Protein AF-A0A1V5AZ27-F1 (afdb_monomer_lite)

Secondary structure (DSSP, 8-state):
-HHHHHHTT--------SS--HHHHTTS--S-EE--S-HHHHHTSGGG-SS-EE-HHHHHHHTTSS-GGG---------

pLDDT: mean 91.98, std 7.2, range [45.75, 97.19]

Structure (mmCIF, N/CA/C/O backbone):
data_AF-A0A1V5AZ27-F1
#
_entry.id   AF-A0A1V5AZ27-F1
#
loop_
_atom_site.group_PDB
_atom_site.id
_atom_site.type_symbol
_atom_site.label_atom_id
_atom_site.label_alt_id
_atom_site.label_comp_id
_atom_site.label_asym_id
_atom_site.label_entity_id
_atom_site.label_seq_id
_atom_site.pdbx_PDB_ins_code
_atom_site.Cartn_x
_atom_site.Cartn_y
_atom_site.Cartn_z
_atom_site.occupancy
_atom_site.B_iso_or_equiv
_atom_site.auth_seq_id
_atom_site.auth_comp_id
_atom_site.auth_asym_id
_atom_site.auth_atom_id
_atom_site.pdbx_PDB_model_num
ATOM 1 N N . MET A 1 1 ? -5.852 -6.992 4.687 1.00 93.00 1 MET A N 1
ATOM 2 C CA . MET A 1 1 ? -6.231 -6.063 3.596 1.00 93.00 1 MET A CA 1
ATOM 3 C C . MET A 1 1 ? -7.264 -6.651 2.644 1.00 93.00 1 MET A C 1
ATOM 5 O O . MET A 1 1 ? -8.313 -6.039 2.520 1.00 93.00 1 MET A O 1
ATOM 9 N N . MET A 1 2 ? -7.037 -7.839 2.064 1.00 95.75 2 MET A N 1
ATOM 10 C CA . MET A 1 2 ? -7.999 -8.535 1.180 1.00 95.75 2 MET A CA 1
ATOM 11 C C . MET A 1 2 ? -9.436 -8.556 1.730 1.00 95.75 2 MET A C 1
ATOM 13 O O . MET A 1 2 ? -10.305 -7.884 1.185 1.00 95.75 2 MET A O 1
ATOM 17 N N . ALA A 1 3 ? -9.649 -9.208 2.881 1.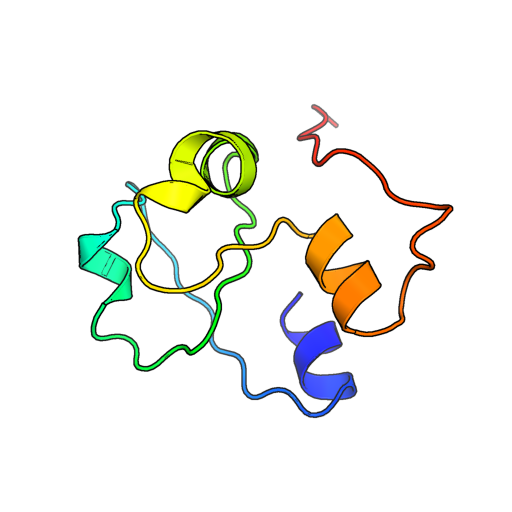00 96.44 3 ALA A N 1
ATOM 18 C CA . ALA A 1 3 ? -10.975 -9.331 3.494 1.00 96.44 3 ALA A CA 1
ATOM 19 C C . ALA A 1 3 ? -11.638 -7.974 3.805 1.00 96.44 3 ALA A C 1
ATOM 21 O O . ALA A 1 3 ? -12.849 -7.829 3.683 1.00 96.44 3 ALA A O 1
ATOM 22 N N . LEU A 1 4 ? -10.847 -6.961 4.186 1.00 96.75 4 LEU A N 1
ATOM 23 C CA . LEU A 1 4 ? -11.358 -5.610 4.431 1.00 96.75 4 LEU A CA 1
ATOM 24 C C . LEU A 1 4 ? -11.835 -4.948 3.131 1.00 96.75 4 LEU A C 1
ATOM 26 O O . LEU A 1 4 ? -12.897 -4.334 3.120 1.00 96.75 4 LEU A O 1
ATOM 30 N N . GLY A 1 5 ? -11.061 -5.068 2.049 1.00 95.94 5 GLY A N 1
ATOM 31 C CA . GLY A 1 5 ? -11.438 -4.536 0.741 1.00 95.94 5 GLY A CA 1
ATOM 32 C C . GLY A 1 5 ? -12.697 -5.206 0.196 1.00 95.94 5 GLY A C 1
ATOM 33 O O . GLY A 1 5 ? -13.635 -4.513 -0.194 1.00 95.94 5 GLY A O 1
ATOM 34 N N . GLU A 1 6 ? -12.761 -6.535 0.256 1.00 96.56 6 GLU A N 1
ATOM 35 C CA . GLU A 1 6 ? -13.919 -7.321 -0.191 1.00 96.56 6 GLU A CA 1
ATOM 36 C C . GLU A 1 6 ? -15.185 -6.975 0.602 1.00 96.56 6 GLU A C 1
ATOM 38 O O . GLU A 1 6 ? -16.228 -6.695 0.012 1.00 96.56 6 GLU A O 1
ATOM 43 N N . ALA A 1 7 ? -15.086 -6.876 1.934 1.00 97.19 7 ALA A N 1
ATOM 44 C CA . ALA A 1 7 ? -16.200 -6.463 2.793 1.00 97.19 7 ALA A CA 1
ATOM 45 C C . ALA A 1 7 ? -16.711 -5.042 2.489 1.00 97.19 7 ALA A C 1
ATOM 47 O O . ALA A 1 7 ? -17.840 -4.699 2.835 1.00 97.19 7 ALA A O 1
ATOM 48 N N . ARG A 1 8 ? -15.890 -4.207 1.841 1.00 96.38 8 ARG A N 1
ATOM 49 C CA . ARG A 1 8 ? -16.220 -2.839 1.411 1.00 96.38 8 ARG A CA 1
ATOM 50 C C . ARG A 1 8 ? -16.523 -2.757 -0.094 1.00 96.38 8 ARG A C 1
ATOM 52 O O . ARG A 1 8 ? -16.550 -1.662 -0.651 1.00 96.38 8 ARG A O 1
ATOM 59 N N . GLY A 1 9 ? -16.755 -3.897 -0.753 1.00 95.81 9 GLY A N 1
ATOM 60 C CA . GLY A 1 9 ? -17.169 -3.974 -2.157 1.00 95.81 9 GLY A CA 1
ATO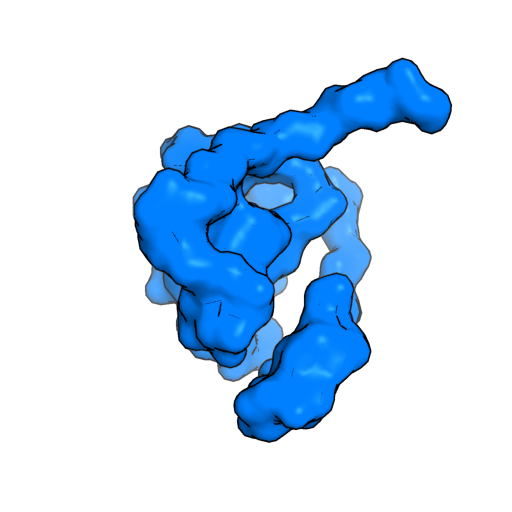M 61 C C . GLY A 1 9 ? -16.052 -3.696 -3.165 1.00 95.81 9 GLY A C 1
ATOM 62 O O . GLY A 1 9 ? -16.330 -3.237 -4.273 1.00 95.81 9 GLY A O 1
ATOM 63 N N . ARG A 1 10 ? -14.787 -3.915 -2.791 1.00 95.81 10 ARG A N 1
ATOM 64 C CA . ARG A 1 10 ? -13.637 -3.801 -3.699 1.00 95.81 10 ARG A CA 1
ATOM 65 C C . ARG A 1 10 ? -13.270 -5.172 -4.257 1.00 95.81 10 ARG A C 1
ATOM 67 O O . ARG A 1 10 ? -13.189 -6.141 -3.509 1.00 95.81 10 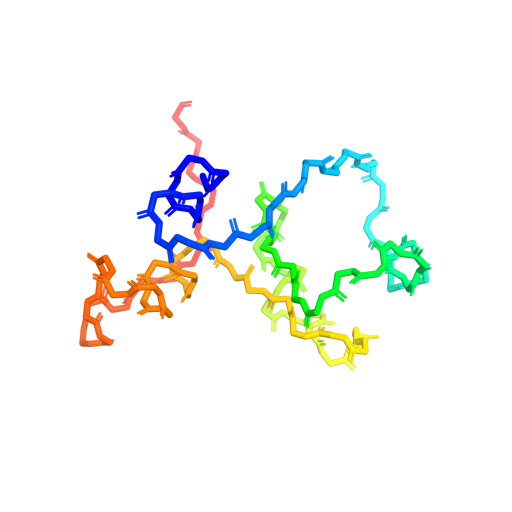ARG A O 1
ATOM 74 N N . GLU A 1 11 ? -13.001 -5.229 -5.557 1.00 96.25 11 GLU A N 1
ATOM 75 C CA . GLU A 1 11 ? -12.346 -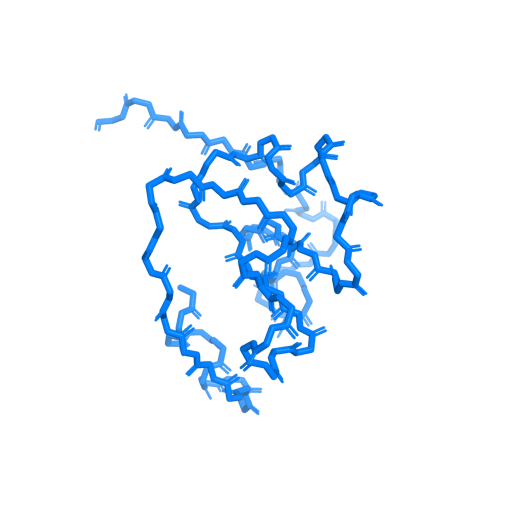6.381 -6.176 1.00 96.25 11 GLU A CA 1
ATOM 76 C C . GLU A 1 11 ? -10.852 -6.324 -5.848 1.00 96.25 11 GLU A C 1
ATOM 78 O O . GLU A 1 11 ? -10.187 -5.320 -6.113 1.00 96.25 11 GLU A O 1
ATOM 83 N N . MET A 1 12 ? -10.346 -7.383 -5.223 1.00 95.38 12 MET A N 1
ATOM 84 C CA . MET A 1 12 ? -8.984 -7.457 -4.713 1.00 95.38 12 MET A CA 1
ATOM 85 C C . MET A 1 12 ? -8.345 -8.758 -5.187 1.00 95.38 12 MET A C 1
ATOM 87 O O . MET A 1 12 ? -9.003 -9.791 -5.277 1.00 95.38 12 MET A O 1
ATOM 91 N N . PHE A 1 13 ? -7.044 -8.726 -5.439 1.00 95.12 13 PHE A N 1
ATOM 92 C CA . PHE A 1 13 ? -6.248 -9.925 -5.663 1.00 95.12 13 PHE A CA 1
ATOM 93 C C . PHE A 1 13 ? -4.891 -9.763 -4.990 1.00 95.12 13 PHE A C 1
ATOM 95 O O . PHE A 1 13 ? -4.365 -8.656 -4.858 1.00 95.12 13 PHE A O 1
ATOM 102 N N . LEU A 1 14 ? -4.343 -10.883 -4.529 1.00 94.81 14 LEU A N 1
ATOM 103 C CA . LEU A 1 14 ? -3.084 -10.911 -3.805 1.00 94.81 14 LEU A CA 1
ATOM 104 C C . LEU A 1 14 ? -1.925 -11.111 -4.777 1.00 94.81 14 LEU A C 1
ATOM 106 O O . LEU A 1 14 ? -1.968 -11.989 -5.638 1.00 94.81 14 LEU A O 1
ATOM 110 N N . VAL A 1 15 ? -0.884 -10.301 -4.619 1.00 93.44 15 VAL A N 1
ATOM 111 C CA . VAL A 1 15 ? 0.307 -10.325 -5.466 1.00 93.44 15 VAL A CA 1
ATOM 112 C C . VAL A 1 15 ? 1.519 -10.527 -4.569 1.00 93.44 15 VAL A C 1
ATOM 114 O O . VAL A 1 15 ? 1.738 -9.751 -3.644 1.00 93.44 15 VAL A O 1
ATOM 117 N N . TYR A 1 16 ? 2.304 -11.563 -4.856 1.00 92.94 16 TYR A N 1
ATOM 118 C CA . TYR A 1 16 ? 3.571 -11.833 -4.182 1.00 92.94 16 TYR A CA 1
ATOM 119 C C . TYR A 1 16 ? 4.724 -11.565 -5.141 1.00 92.94 16 TYR A C 1
ATOM 121 O O . TYR A 1 16 ? 4.764 -12.116 -6.241 1.00 92.94 16 TYR A O 1
ATOM 129 N N . LEU A 1 17 ? 5.652 -10.712 -4.717 1.00 90.94 17 LEU A N 1
ATOM 130 C CA . LEU A 1 17 ? 6.852 -10.334 -5.457 1.00 90.94 17 LEU A CA 1
ATOM 131 C C . LEU A 1 17 ? 8.024 -10.293 -4.480 1.00 90.94 17 LEU A C 1
ATOM 133 O O . LEU A 1 17 ? 7.845 -9.914 -3.327 1.00 90.94 17 LEU A O 1
ATOM 137 N N . ASP A 1 18 ? 9.207 -10.659 -4.964 1.00 90.88 18 ASP A N 1
ATOM 138 C CA . ASP A 1 18 ? 10.459 -10.493 -4.220 1.00 90.88 18 ASP A CA 1
ATOM 139 C C . ASP A 1 18 ? 10.950 -9.039 -4.325 1.00 90.88 18 ASP A C 1
ATOM 141 O O . ASP A 1 18 ? 11.097 -8.336 -3.332 1.00 90.88 18 ASP A O 1
ATOM 145 N N . ASN A 1 19 ? 11.067 -8.539 -5.561 1.00 89.62 19 ASN A N 1
ATOM 146 C CA . ASN A 1 19 ? 11.413 -7.149 -5.847 1.00 89.62 19 ASN A CA 1
ATOM 147 C C . ASN A 1 19 ? 10.200 -6.393 -6.392 1.00 89.62 19 ASN A C 1
ATOM 149 O O . ASN A 1 19 ? 9.601 -6.792 -7.397 1.00 89.62 19 ASN A O 1
ATOM 153 N N . ILE A 1 20 ? 9.852 -5.289 -5.730 1.00 88.75 20 ILE A N 1
ATOM 154 C CA . ILE A 1 20 ? 8.732 -4.437 -6.124 1.00 88.75 20 ILE A CA 1
ATOM 155 C C . ILE A 1 20 ? 9.262 -3.337 -7.043 1.00 88.75 20 ILE A C 1
ATOM 157 O O . ILE A 1 20 ? 9.973 -2.435 -6.613 1.00 88.75 20 ILE A O 1
ATOM 161 N N . GLU A 1 21 ? 8.898 -3.427 -8.320 1.00 87.31 21 GLU A N 1
ATOM 162 C CA . GLU A 1 21 ? 9.246 -2.449 -9.350 1.00 87.31 21 GLU A CA 1
ATOM 163 C C . GLU A 1 21 ? 7.970 -1.959 -10.050 1.00 87.31 21 GLU A C 1
ATOM 165 O O . GLU A 1 21 ? 7.050 -2.763 -10.259 1.00 87.31 21 GLU A O 1
ATOM 170 N N . PRO A 1 22 ? 7.907 -0.683 -10.481 1.00 85.25 22 PRO A N 1
ATOM 171 C CA . PRO A 1 22 ? 6.731 -0.124 -11.149 1.00 85.25 22 PRO A CA 1
ATOM 172 C C . PRO A 1 22 ? 6.229 -0.968 -12.318 1.00 85.25 22 PRO A C 1
ATOM 174 O O . PRO A 1 22 ? 5.023 -1.183 -12.456 1.00 85.25 22 PRO A O 1
ATOM 177 N N . ASP A 1 23 ? 7.155 -1.512 -13.109 1.00 85.56 23 ASP A N 1
ATOM 178 C CA . ASP A 1 23 ? 6.843 -2.257 -14.324 1.00 85.56 23 ASP A CA 1
ATOM 179 C C . ASP A 1 23 ? 6.093 -3.567 -14.062 1.00 85.56 23 ASP A C 1
ATOM 181 O O . ASP A 1 23 ? 5.272 -3.995 -14.879 1.00 85.56 23 ASP A O 1
ATOM 185 N N . ARG A 1 24 ? 6.306 -4.179 -12.890 1.00 84.00 24 ARG A N 1
ATOM 186 C CA . ARG A 1 24 ? 5.658 -5.437 -12.491 1.00 84.00 24 ARG A CA 1
ATOM 187 C C . ARG A 1 24 ? 4.161 -5.267 -12.246 1.00 84.00 24 ARG A C 1
ATOM 189 O O . ARG A 1 24 ? 3.414 -6.231 -12.392 1.00 84.00 24 ARG A O 1
ATOM 196 N N . LEU A 1 25 ? 3.718 -4.055 -11.905 1.00 82.94 25 LEU A N 1
ATOM 197 C CA . LEU A 1 25 ? 2.321 -3.765 -11.574 1.00 82.94 25 LEU A CA 1
ATOM 198 C C . LEU A 1 25 ? 1.491 -3.299 -12.783 1.00 82.94 25 LEU A C 1
ATOM 200 O O . LEU A 1 25 ? 0.263 -3.315 -12.727 1.00 82.94 25 LEU A O 1
ATOM 204 N N . LEU A 1 26 ? 2.133 -2.923 -13.895 1.00 78.06 26 LEU A N 1
ATOM 205 C CA . LEU A 1 26 ? 1.480 -2.252 -15.030 1.00 78.06 26 LEU A CA 1
ATOM 206 C C . LEU A 1 26 ? 0.408 -3.086 -15.733 1.00 78.06 26 LEU A C 1
ATOM 208 O O . LEU A 1 26 ? -0.585 -2.536 -16.201 1.00 78.06 26 LEU A O 1
ATOM 212 N N . ASN A 1 27 ? 0.616 -4.398 -15.820 1.00 84.75 27 ASN A N 1
ATOM 213 C CA . ASN A 1 27 ? -0.232 -5.295 -16.608 1.00 84.75 27 ASN A CA 1
ATOM 214 C C . ASN A 1 27 ? -1.234 -6.083 -15.756 1.00 84.75 27 ASN A C 1
ATOM 216 O O . ASN A 1 27 ? -1.924 -6.954 -16.275 1.00 84.75 27 ASN A O 1
ATOM 220 N N . LEU A 1 28 ? -1.324 -5.787 -14.457 1.00 87.94 28 LEU A N 1
ATOM 221 C CA . LEU A 1 28 ? -2.219 -6.496 -13.541 1.00 87.94 28 LEU A CA 1
ATOM 222 C C . LEU A 1 28 ? -3.677 -6.023 -13.641 1.00 87.94 28 LEU A C 1
ATOM 224 O O . LEU A 1 28 ? -4.560 -6.640 -13.061 1.00 87.94 28 LEU A O 1
ATOM 228 N N . GLY A 1 29 ? -3.940 -4.908 -14.331 1.00 88.81 29 GLY A N 1
ATOM 229 C CA . GLY A 1 29 ? -5.283 -4.325 -14.428 1.00 88.81 29 GLY A CA 1
ATOM 230 C C . GLY A 1 29 ? -5.791 -3.688 -13.127 1.00 88.81 29 GLY A C 1
ATOM 231 O O . GLY A 1 29 ? -6.917 -3.194 -13.089 1.00 88.81 29 GLY A O 1
ATOM 232 N N . ALA A 1 30 ? -4.967 -3.652 -12.074 1.00 91.50 30 ALA A N 1
ATOM 233 C CA . ALA A 1 30 ? -5.280 -2.959 -10.832 1.00 91.50 30 ALA A CA 1
ATOM 234 C C . ALA A 1 30 ? -5.368 -1.443 -11.052 1.00 91.50 30 ALA A C 1
ATOM 236 O O . ALA A 1 30 ? -4.540 -0.847 -11.738 1.00 91.50 30 ALA A O 1
ATOM 237 N N . ARG A 1 31 ? -6.357 -0.806 -10.420 1.00 93.19 31 ARG A N 1
ATOM 238 C CA . ARG A 1 31 ? -6.501 0.662 -10.400 1.00 93.19 31 ARG A CA 1
ATOM 239 C C . ARG A 1 31 ? -5.744 1.333 -9.256 1.00 93.19 31 ARG A C 1
ATOM 241 O O . ARG A 1 31 ? -5.502 2.532 -9.315 1.00 93.19 31 ARG A O 1
ATOM 248 N N . ALA A 1 32 ? -5.415 0.567 -8.227 1.00 94.44 32 ALA A N 1
ATOM 249 C CA . ALA A 1 32 ? -4.641 0.963 -7.063 1.00 94.44 32 ALA A CA 1
ATOM 250 C C . ALA A 1 32 ? -4.007 -0.299 -6.472 1.00 94.44 32 ALA A C 1
ATOM 252 O O . ALA A 1 32 ? -4.537 -1.395 -6.672 1.00 94.44 32 ALA A O 1
ATOM 253 N N . ALA A 1 33 ? -2.919 -0.150 -5.728 1.00 95.00 33 ALA A N 1
ATOM 254 C CA . ALA A 1 33 ? -2.361 -1.238 -4.937 1.00 95.00 33 ALA A CA 1
ATOM 255 C C . ALA A 1 33 ? -2.234 -0.827 -3.472 1.00 95.00 33 ALA A C 1
ATOM 257 O O . ALA A 1 33 ? -2.143 0.355 -3.151 1.00 95.00 33 ALA A O 1
ATOM 258 N N . VAL A 1 34 ? -2.209 -1.823 -2.592 1.00 96.25 34 VAL A N 1
ATOM 259 C CA . VAL A 1 34 ? -1.872 -1.647 -1.180 1.00 96.25 34 VAL A CA 1
ATOM 260 C C . VAL A 1 34 ? -0.574 -2.404 -0.940 1.00 96.25 34 VAL A C 1
ATOM 262 O O . VAL A 1 34 ? -0.546 -3.625 -1.104 1.00 96.25 34 VAL A O 1
ATOM 265 N N . SER A 1 35 ? 0.498 -1.695 -0.596 1.00 95.44 35 SER A N 1
ATOM 266 C CA . SER A 1 35 ? 1.770 -2.318 -0.241 1.00 95.44 35 SER A CA 1
ATOM 267 C C . SER A 1 35 ? 1.682 -2.839 1.187 1.00 95.44 35 SER A C 1
ATOM 269 O O . SER A 1 35 ? 1.453 -2.069 2.108 1.00 95.44 35 SER A O 1
ATOM 271 N N . THR A 1 36 ? 1.864 -4.143 1.377 1.00 94.69 36 THR A N 1
ATOM 272 C CA . THR A 1 36 ? 2.045 -4.762 2.705 1.00 94.69 36 THR A CA 1
ATOM 273 C C . THR A 1 36 ? 3.492 -5.216 2.917 1.00 94.69 36 THR A C 1
ATOM 275 O O . THR A 1 36 ? 3.745 -6.120 3.708 1.00 94.69 36 THR A O 1
ATOM 278 N N . ALA A 1 37 ? 4.415 -4.683 2.115 1.00 93.25 37 ALA A N 1
ATOM 279 C CA . ALA A 1 37 ? 5.843 -4.972 2.168 1.00 93.25 37 ALA A CA 1
ATOM 280 C C . ALA A 1 37 ? 6.564 -3.822 2.888 1.00 93.25 37 ALA A C 1
ATOM 282 O O . ALA A 1 37 ? 6.061 -3.311 3.879 1.00 93.25 37 ALA A O 1
ATOM 283 N N . CYS A 1 38 ? 7.728 -3.387 2.395 1.00 92.38 38 CYS A N 1
ATOM 284 C CA . CYS A 1 38 ? 8.423 -2.236 2.963 1.00 92.38 38 CYS A CA 1
ATOM 285 C C . CYS A 1 38 ? 7.560 -0.957 2.833 1.00 92.38 38 CYS A C 1
ATOM 287 O O . CYS A 1 38 ? 7.223 -0.585 1.701 1.00 92.38 38 CYS A O 1
ATOM 289 N N . PRO A 1 39 ? 7.266 -0.242 3.940 1.00 93.25 39 PRO A N 1
ATOM 290 C CA . PRO A 1 39 ? 6.451 0.979 3.930 1.00 93.25 39 PRO A CA 1
ATOM 291 C C . PRO A 1 39 ? 6.972 2.047 2.963 1.00 93.25 39 PRO A C 1
ATOM 293 O O . PRO A 1 39 ? 6.215 2.734 2.277 1.00 93.25 39 PRO A O 1
ATOM 296 N N . ARG A 1 40 ? 8.301 2.123 2.821 1.00 92.94 40 ARG A N 1
ATOM 297 C CA . ARG A 1 40 ? 8.993 3.076 1.942 1.00 92.94 40 ARG A CA 1
ATOM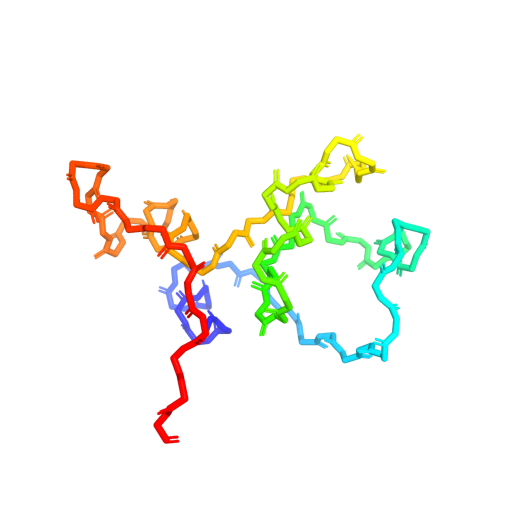 298 C C . ARG A 1 40 ? 8.595 2.953 0.472 1.00 92.94 40 ARG A C 1
ATOM 300 O O . ARG A 1 40 ? 8.711 3.923 -0.264 1.00 92.94 40 ARG A O 1
ATOM 307 N N . VAL A 1 41 ? 8.097 1.798 0.030 1.00 93.12 41 VAL A N 1
ATOM 308 C CA . VAL A 1 41 ? 7.618 1.628 -1.351 1.00 93.12 41 VAL A CA 1
ATOM 309 C C . VAL A 1 41 ? 6.412 2.524 -1.634 1.00 93.12 41 VAL A C 1
ATOM 311 O O . VAL A 1 41 ? 6.354 3.167 -2.680 1.00 93.12 41 VAL A O 1
ATOM 314 N N . ALA A 1 42 ? 5.454 2.561 -0.708 1.00 93.56 42 ALA A N 1
ATOM 315 C CA . ALA A 1 42 ? 4.252 3.376 -0.841 1.00 93.56 42 ALA A CA 1
ATOM 316 C C . ALA A 1 42 ? 4.499 4.842 -0.459 1.00 93.56 42 ALA A C 1
ATOM 318 O O . ALA A 1 42 ? 3.781 5.710 -0.933 1.00 93.56 42 ALA A O 1
ATOM 319 N N . LEU A 1 43 ? 5.512 5.124 0.365 1.00 92.75 43 LEU A N 1
ATOM 320 C CA . LEU A 1 43 ? 5.780 6.472 0.876 1.00 92.75 43 LEU A CA 1
ATOM 321 C C . LEU A 1 43 ? 6.835 7.232 0.055 1.00 92.75 43 LEU A C 1
ATOM 323 O O . LEU A 1 43 ? 6.577 8.341 -0.406 1.00 92.75 43 LEU A O 1
ATOM 327 N N . ASP A 1 44 ? 8.007 6.635 -0.170 1.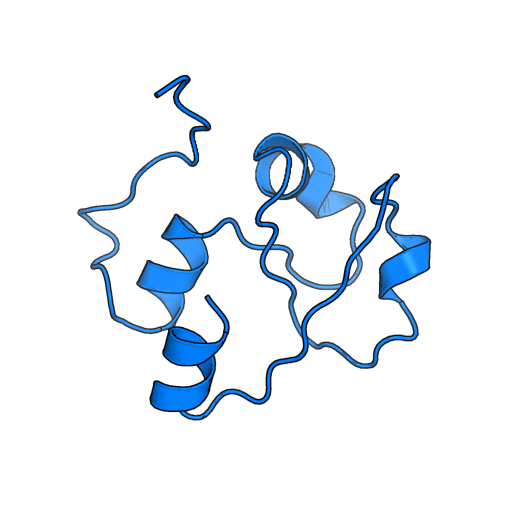00 93.56 44 ASP A N 1
ATOM 328 C CA . ASP A 1 44 ? 9.130 7.287 -0.861 1.00 93.56 44 ASP A CA 1
ATOM 329 C C . ASP A 1 44 ? 9.018 7.127 -2.385 1.00 93.56 44 ASP A C 1
ATOM 331 O O . ASP A 1 44 ? 9.314 8.042 -3.155 1.00 93.56 44 ASP A O 1
ATOM 335 N N . ASP A 1 45 ? 8.587 5.944 -2.829 1.00 92.44 45 ASP A N 1
ATOM 336 C CA . ASP A 1 45 ? 8.629 5.538 -4.234 1.00 92.44 45 ASP A CA 1
ATOM 337 C C . ASP A 1 45 ? 7.295 5.712 -4.972 1.00 92.44 45 ASP A C 1
ATOM 339 O O . ASP A 1 45 ? 7.227 5.428 -6.170 1.00 92.44 45 ASP A O 1
ATOM 343 N N . ALA A 1 46 ? 6.255 6.238 -4.313 1.00 91.81 46 ALA A N 1
ATOM 344 C CA . ALA A 1 46 ? 4.910 6.410 -4.876 1.00 91.81 46 ALA A CA 1
ATOM 345 C C . ALA A 1 46 ? 4.906 7.061 -6.266 1.00 91.81 46 ALA A C 1
ATOM 347 O O . ALA A 1 46 ? 4.222 6.594 -7.176 1.00 91.81 46 ALA A O 1
ATOM 348 N N . ALA A 1 47 ? 5.716 8.109 -6.454 1.00 92.56 47 ALA A N 1
ATOM 349 C CA . ALA A 1 47 ? 5.791 8.866 -7.703 1.00 92.56 47 ALA A CA 1
ATOM 350 C C . ALA A 1 47 ? 6.306 8.045 -8.901 1.00 92.56 47 ALA A C 1
ATOM 352 O O . ALA A 1 47 ? 6.113 8.445 -10.049 1.00 92.56 47 ALA A O 1
ATOM 353 N N . LYS A 1 48 ? 6.963 6.903 -8.658 1.00 92.25 48 LYS A N 1
ATOM 354 C CA . LYS A 1 48 ? 7.445 6.001 -9.713 1.00 92.25 48 LYS A CA 1
ATOM 355 C C . LYS A 1 48 ? 6.318 5.151 -10.308 1.00 92.25 48 LYS A C 1
ATOM 357 O O . LYS A 1 48 ? 6.472 4.626 -11.410 1.00 92.25 48 LYS A O 1
ATOM 362 N N . TYR A 1 49 ? 5.198 4.992 -9.602 1.00 91.44 49 TYR A N 1
ATOM 363 C CA . TYR A 1 49 ? 4.094 4.132 -10.016 1.00 91.44 49 TYR A CA 1
ATOM 364 C C . TYR A 1 49 ? 3.040 4.908 -10.806 1.00 91.44 49 TYR A C 1
ATOM 366 O O . TYR A 1 49 ? 2.705 6.049 -10.504 1.00 91.44 49 TYR A O 1
ATOM 374 N N . ARG A 1 50 ? 2.471 4.261 -11.831 1.00 91.44 50 ARG A N 1
ATOM 375 C CA . ARG A 1 50 ? 1.384 4.846 -12.640 1.00 91.44 50 ARG A CA 1
ATOM 376 C C . ARG A 1 50 ? 0.013 4.773 -11.964 1.00 91.44 50 ARG A C 1
ATOM 378 O O . ARG A 1 50 ? -0.911 5.457 -12.394 1.00 91.44 50 ARG A O 1
ATOM 385 N N . ILE A 1 51 ? -0.116 3.927 -10.947 1.00 92.75 51 ILE A N 1
ATOM 386 C CA . ILE A 1 51 ? -1.312 3.783 -10.116 1.00 92.75 51 ILE A CA 1
ATOM 387 C C . ILE A 1 51 ? -0.964 4.182 -8.681 1.00 92.75 51 ILE A C 1
ATOM 389 O O . ILE A 1 51 ? 0.189 4.005 -8.284 1.00 92.75 51 ILE A O 1
ATOM 393 N N . PRO A 1 52 ? -1.927 4.687 -7.893 1.00 94.50 52 PRO A N 1
ATOM 394 C CA . PRO A 1 52 ? -1.696 4.943 -6.480 1.00 94.50 52 PRO A CA 1
ATOM 395 C C . PRO A 1 52 ? -1.316 3.645 -5.761 1.00 94.50 52 PRO A C 1
ATOM 397 O O . PRO A 1 52 ? -2.003 2.624 -5.886 1.00 94.50 52 PRO A O 1
ATOM 400 N N . ILE A 1 53 ? -0.220 3.709 -5.011 1.00 95.00 53 ILE A N 1
ATOM 401 C CA . ILE A 1 53 ? 0.211 2.671 -4.079 1.00 95.00 53 ILE A CA 1
ATOM 402 C C . ILE A 1 53 ? -0.023 3.228 -2.682 1.00 95.00 53 ILE A C 1
ATOM 404 O O . ILE A 1 53 ? 0.524 4.270 -2.346 1.00 95.00 53 ILE A O 1
ATOM 408 N N . LEU A 1 54 ? -0.857 2.550 -1.906 1.00 96.25 54 LEU A N 1
ATOM 409 C CA . LEU A 1 54 ? -1.228 2.951 -0.556 1.00 96.25 54 LEU A CA 1
ATOM 410 C C . LEU A 1 54 ? -0.509 2.073 0.462 1.00 96.25 54 LEU A C 1
ATOM 412 O O . LEU A 1 54 ? -0.289 0.882 0.224 1.00 96.25 54 LEU A O 1
ATOM 416 N N . THR A 1 55 ? -0.214 2.636 1.619 1.00 96.94 55 THR A N 1
ATOM 417 C CA . THR A 1 55 ? 0.099 1.870 2.825 1.00 96.94 55 THR A CA 1
ATOM 418 C C . THR A 1 55 ? -1.171 1.230 3.403 1.00 96.94 55 THR A C 1
ATOM 420 O O . THR A 1 55 ? -2.300 1.603 3.037 1.00 96.94 55 THR A O 1
ATOM 423 N N . PRO A 1 56 ? -1.047 0.264 4.328 1.00 96.31 56 PRO A N 1
ATOM 424 C CA . PRO A 1 56 ? -2.207 -0.293 4.992 1.00 96.31 56 PRO A CA 1
ATOM 425 C C . PRO A 1 56 ? -3.034 0.743 5.771 1.00 96.31 56 PRO A C 1
ATOM 427 O O . PRO A 1 56 ? -4.248 0.760 5.548 1.00 96.31 56 PRO A O 1
ATOM 430 N N . PRO A 1 57 ? -2.447 1.643 6.592 1.00 96.38 57 PRO A N 1
ATOM 431 C CA . PRO A 1 57 ? -3.196 2.709 7.259 1.00 96.38 57 PRO A CA 1
ATOM 432 C C . PRO A 1 57 ? -3.941 3.632 6.286 1.00 96.38 57 PRO A C 1
ATOM 434 O O . PRO A 1 57 ? -5.121 3.910 6.497 1.00 96.38 57 PRO A O 1
ATOM 437 N N . GLU A 1 58 ? -3.314 4.051 5.181 1.00 97.06 58 GLU A N 1
ATOM 438 C CA . GLU A 1 58 ? -3.975 4.880 4.159 1.00 97.06 58 GLU A CA 1
ATOM 439 C C . GLU A 1 58 ? -5.183 4.174 3.542 1.00 97.06 58 GLU A C 1
ATOM 441 O O . GLU A 1 58 ? -6.235 4.786 3.337 1.00 97.06 58 GLU A O 1
ATOM 446 N N . PHE A 1 59 ? -5.069 2.872 3.270 1.00 96.94 59 PHE A N 1
ATOM 447 C CA . PHE A 1 59 ? -6.200 2.103 2.765 1.00 96.94 59 PHE A CA 1
ATOM 448 C C . PHE A 1 59 ? -7.326 1.991 3.794 1.00 96.94 59 PHE A C 1
ATOM 450 O O . PHE A 1 59 ? -8.492 2.073 3.413 1.00 96.94 59 PHE A O 1
ATOM 457 N N . GLU A 1 60 ? -7.009 1.824 5.083 1.00 96.94 60 GLU A N 1
ATOM 458 C CA . GLU A 1 60 ? -8.013 1.833 6.152 1.00 96.94 60 GLU A CA 1
ATOM 459 C C . GLU A 1 60 ? -8.797 3.144 6.185 1.00 96.94 60 GLU A C 1
ATOM 461 O O . GLU A 1 60 ? -10.022 3.106 6.330 1.00 96.94 60 GLU A O 1
ATOM 466 N N . VAL A 1 61 ? -8.115 4.277 5.998 1.00 96.75 61 VAL A N 1
ATOM 467 C CA . VAL A 1 61 ? -8.776 5.581 5.897 1.00 96.75 61 VAL A CA 1
ATOM 468 C C . VAL A 1 61 ? -9.634 5.660 4.638 1.00 96.75 61 VAL A C 1
ATOM 470 O O . VAL A 1 61 ? -10.819 5.981 4.713 1.00 96.75 61 VAL A O 1
ATOM 473 N N . LEU A 1 62 ? -9.093 5.259 3.484 1.00 95.44 62 LEU A N 1
ATOM 474 C CA . LEU A 1 62 ? -9.812 5.281 2.207 1.00 95.44 62 LEU A CA 1
ATOM 475 C C . LEU A 1 62 ? -11.116 4.479 2.241 1.00 95.44 62 LEU A C 1
ATOM 477 O O . LEU A 1 62 ? -12.105 4.869 1.616 1.00 95.44 62 LEU A O 1
ATOM 481 N N . VAL A 1 63 ? -11.130 3.337 2.930 1.00 95.25 63 VAL A N 1
ATOM 482 C CA . VAL A 1 63 ? -12.338 2.512 3.029 1.00 95.25 63 VAL A CA 1
ATOM 483 C C . VAL A 1 63 ? -13.253 2.910 4.182 1.00 95.25 63 VAL A C 1
ATOM 485 O O . VAL A 1 63 ? -14.308 2.292 4.308 1.00 95.25 63 VAL A O 1
ATOM 488 N N . GLY A 1 64 ? -12.895 3.899 5.007 1.00 94.62 64 GLY A N 1
ATOM 489 C CA . GLY A 1 64 ? -13.670 4.337 6.173 1.00 94.62 64 GLY A CA 1
ATOM 490 C C . GLY A 1 64 ? -13.656 3.326 7.323 1.00 94.62 64 GLY A C 1
ATOM 491 O O . GLY A 1 64 ? -14.690 3.052 7.935 1.00 94.62 64 GLY A O 1
ATOM 492 N N . LYS A 1 65 ? -12.525 2.647 7.543 1.00 95.25 65 LYS A N 1
ATOM 493 C CA . LYS A 1 65 ? -12.254 1.877 8.772 1.00 95.25 65 LYS A CA 1
ATOM 494 C C . LYS A 1 65 ? -11.600 2.761 9.842 1.00 95.25 65 LYS A C 1
ATOM 496 O O . LYS A 1 65 ? -11.738 2.465 11.024 1.00 95.25 65 LYS A O 1
ATOM 501 N N . ARG A 1 66 ? -10.897 3.805 9.411 1.00 94.62 66 ARG A N 1
ATOM 502 C CA . ARG A 1 66 ? -10.146 4.750 10.234 1.00 94.62 66 ARG A CA 1
ATOM 503 C C . ARG A 1 66 ? -10.480 6.167 9.770 1.00 94.62 66 ARG A C 1
ATOM 505 O O . ARG A 1 66 ? -10.636 6.378 8.571 1.00 94.62 66 ARG A O 1
ATOM 512 N N . GLU A 1 67 ? -10.595 7.103 10.699 1.00 96.12 67 GLU A N 1
ATOM 513 C CA . GLU A 1 67 ? -10.765 8.521 10.370 1.00 96.12 67 GLU A CA 1
ATOM 514 C C . GLU A 1 67 ? -9.415 9.148 9.998 1.00 96.12 67 GLU A C 1
ATOM 516 O O . GLU A 1 67 ? -8.353 8.650 10.382 1.00 96.12 67 GLU A O 1
ATOM 521 N N . TRP A 1 68 ? -9.432 10.235 9.229 1.00 94.50 68 TRP A N 1
ATOM 522 C CA . TRP A 1 68 ? -8.195 10.887 8.786 1.00 94.50 68 TRP A CA 1
ATOM 523 C C . TRP A 1 68 ? -7.401 11.473 9.963 1.00 94.50 68 TRP A C 1
ATOM 525 O O . TRP A 1 68 ? -6.172 11.474 9.959 1.00 94.50 68 TRP A O 1
ATOM 535 N N . GLU A 1 69 ? -8.100 11.928 10.998 1.00 95.81 69 GLU A N 1
ATOM 536 C CA . GLU A 1 69 ? -7.533 12.461 12.234 1.00 95.81 69 GLU A CA 1
ATOM 537 C C . GLU A 1 69 ? -6.713 11.416 13.009 1.00 95.81 69 GLU A C 1
ATOM 539 O O . GLU A 1 69 ? -5.785 11.784 13.727 1.00 95.81 69 GLU A O 1
ATOM 544 N N . ASP A 1 70 ? -7.006 10.127 12.811 1.00 94.75 70 ASP A N 1
ATOM 545 C CA . ASP A 1 70 ? -6.334 8.992 13.454 1.00 94.75 70 ASP A CA 1
ATOM 546 C C . ASP A 1 70 ? -5.296 8.327 12.531 1.00 94.75 70 ASP A C 1
ATOM 548 O O . ASP A 1 70 ? -4.976 7.136 12.672 1.00 94.75 70 ASP A O 1
ATOM 552 N N . TYR A 1 71 ? -4.798 9.070 11.538 1.00 91.94 71 TYR A N 1
ATOM 553 C CA . TYR A 1 71 ? -3.777 8.590 10.616 1.00 91.94 71 TYR A CA 1
ATOM 554 C C . TYR A 1 71 ? -2.529 8.113 11.370 1.00 91.94 71 TYR A C 1
ATOM 556 O O . TYR A 1 71 ? -1.991 8.813 12.229 1.00 91.94 71 TYR A O 1
ATOM 564 N N . LEU A 1 72 ? -2.046 6.925 11.007 1.00 91.31 72 LEU A N 1
ATOM 565 C CA . LEU A 1 72 ? -0.798 6.369 11.518 1.00 91.31 72 LEU A CA 1
ATOM 566 C C . LEU A 1 72 ? 0.197 6.208 10.383 1.00 91.31 72 LEU A C 1
ATOM 568 O O . LEU A 1 72 ? -0.174 5.859 9.261 1.00 91.31 72 LEU A O 1
ATOM 572 N N . PHE A 1 73 ? 1.463 6.430 10.712 1.00 92.62 73 PHE A N 1
ATOM 573 C CA . PHE A 1 73 ? 2.554 6.073 9.826 1.00 92.62 73 PHE A CA 1
ATOM 574 C C . PHE A 1 73 ? 2.667 4.549 9.742 1.00 92.62 73 PHE A C 1
ATOM 576 O O . PHE A 1 73 ? 2.404 3.849 10.718 1.00 92.62 73 PHE A O 1
ATOM 583 N N . ASP A 1 74 ? 3.005 4.041 8.561 1.00 93.50 74 ASP A N 1
ATOM 584 C CA . ASP A 1 74 ? 3.158 2.606 8.346 1.00 93.50 74 ASP A CA 1
ATOM 585 C C . ASP A 1 74 ? 4.535 2.155 8.841 1.00 93.50 74 ASP A C 1
ATOM 587 O O . ASP A 1 74 ? 5.568 2.606 8.340 1.00 93.50 74 ASP A O 1
ATOM 591 N N . GLU A 1 75 ? 4.537 1.287 9.848 1.00 91.88 75 GLU A N 1
ATOM 592 C CA . GLU A 1 75 ? 5.726 0.796 10.541 1.00 91.88 75 GLU A CA 1
ATOM 593 C C . GLU A 1 75 ? 5.699 -0.738 10.567 1.00 91.88 75 GLU A C 1
ATOM 595 O O . GLU A 1 75 ? 4.648 -1.362 10.731 1.00 91.88 75 GLU A O 1
ATOM 600 N N . ILE A 1 76 ? 6.868 -1.355 10.374 1.00 88.81 76 ILE A N 1
ATOM 601 C CA . ILE A 1 76 ? 7.057 -2.789 10.607 1.00 88.81 76 ILE A CA 1
ATOM 602 C C . ILE A 1 76 ? 7.754 -2.906 11.953 1.00 88.81 76 ILE A C 1
ATOM 604 O O . ILE A 1 76 ? 8.957 -2.664 12.044 1.00 88.81 76 ILE A O 1
ATOM 608 N N . ASP A 1 77 ? 6.989 -3.262 12.975 1.00 84.19 77 ASP A N 1
ATOM 609 C CA . ASP A 1 77 ? 7.529 -3.519 14.302 1.00 84.19 77 ASP A CA 1
ATOM 610 C C . ASP A 1 77 ? 8.045 -4.959 14.397 1.00 84.19 77 ASP A C 1
ATOM 612 O O . ASP A 1 77 ? 7.366 -5.909 13.997 1.00 84.19 77 ASP A O 1
ATOM 616 N N . ASP A 1 78 ? 9.245 -5.115 14.957 1.00 64.44 78 ASP A N 1
ATOM 617 C CA . ASP A 1 78 ? 9.814 -6.410 15.329 1.00 64.44 78 ASP A CA 1
ATOM 618 C C . ASP A 1 78 ? 9.065 -6.953 16.563 1.00 64.44 78 ASP A C 1
ATOM 620 O O . ASP A 1 78 ? 9.485 -6.738 17.703 1.00 64.44 78 ASP A O 1
ATOM 624 N N . ILE A 1 79 ? 7.930 -7.628 16.356 1.00 45.75 79 ILE A N 1
ATOM 625 C CA . ILE A 1 79 ? 7.314 -8.497 17.377 1.00 45.75 79 ILE A CA 1
ATOM 626 C C . ILE A 1 79 ? 7.672 -9.952 17.087 1.00 45.75 79 ILE A C 1
ATOM 628 O O . ILE A 1 79 ? 7.390 -10.418 15.960 1.00 45.75 79 ILE A O 1
#

Sequence (79 aa):
MMALGEARGREMFLVYLDNIEPDRLLNLGARAAVSTACPRVALDDAAKYRIPILTPPEFEVLVGKREWEDYLFDEIDDI

Radius of gyration: 12.62 Å; chains: 1; bounding box: 29×24×34 Å

Foldseek 3Di:
DVVLCVVLVHDDDDDDDPDDAQVVCPPVPDQEAEDPDPLCCQPVVQVRHPHRYHYPQRVCCVSVVDPPVPGDRDDDDDD